Protein AF-L1JPT5-F1 (afdb_monomer_lite)

Structure (mmCIF, N/CA/C/O backbone):
data_AF-L1JPT5-F1
#
_entry.id   AF-L1JPT5-F1
#
loop_
_atom_site.group_PDB
_atom_site.id
_atom_site.type_symbol
_atom_site.label_atom_id
_atom_site.label_alt_id
_atom_site.label_comp_id
_atom_site.label_asym_id
_atom_site.label_entity_id
_atom_site.label_seq_id
_atom_site.pdbx_PDB_ins_code
_atom_site.Cartn_x
_atom_site.Cartn_y
_atom_site.Cartn_z
_atom_site.occupancy
_atom_site.B_iso_or_equiv
_atom_site.auth_seq_id
_atom_site.auth_comp_id
_atom_site.auth_asym_id
_atom_site.auth_atom_id
_atom_site.pdbx_PDB_model_num
ATOM 1 N N . PHE A 1 1 ? -9.120 -15.623 -12.202 1.00 84.12 1 PHE A N 1
ATOM 2 C CA . PHE A 1 1 ? -7.970 -15.396 -13.089 1.00 84.12 1 PHE A CA 1
ATOM 3 C C . PHE A 1 1 ? -7.513 -13.956 -12.970 1.00 84.12 1 PHE A C 1
ATOM 5 O O . PHE A 1 1 ? -8.346 -13.088 -12.717 1.00 84.12 1 PHE A O 1
ATOM 12 N N . LEU A 1 2 ? -6.211 -13.731 -13.097 1.00 90.50 2 LEU A N 1
ATOM 13 C CA . LEU A 1 2 ? -5.608 -12.438 -13.406 1.00 90.50 2 LEU A CA 1
ATOM 14 C C . LEU A 1 2 ? -5.087 -12.513 -14.839 1.00 90.50 2 LEU A C 1
ATOM 16 O O . LEU A 1 2 ? -4.657 -13.581 -15.264 1.00 90.50 2 LEU A O 1
ATOM 20 N N . PHE A 1 3 ? -5.146 -11.408 -15.568 1.00 93.31 3 PHE A N 1
ATOM 21 C CA . PHE A 1 3 ? -4.657 -11.330 -16.939 1.00 93.31 3 PHE A CA 1
ATOM 22 C C . PHE A 1 3 ? -3.597 -10.248 -16.989 1.00 93.31 3 PHE A C 1
ATOM 24 O O . PHE A 1 3 ? -3.838 -9.138 -16.510 1.00 93.31 3 PHE A O 1
ATOM 31 N N . CYS A 1 4 ? -2.420 -10.581 -17.510 1.00 94.81 4 CYS A N 1
ATOM 32 C CA . CYS A 1 4 ? -1.374 -9.591 -17.675 1.00 94.81 4 CYS A CA 1
ATOM 33 C C . CYS A 1 4 ? -1.782 -8.616 -18.777 1.00 94.81 4 CYS A C 1
ATOM 35 O O . CYS A 1 4 ? -2.072 -9.030 -19.897 1.00 94.81 4 CYS A O 1
ATOM 37 N N . ARG A 1 5 ? -1.764 -7.318 -18.468 1.00 95.25 5 ARG A N 1
ATOM 38 C CA . ARG A 1 5 ? -2.098 -6.267 -19.433 1.00 95.25 5 ARG A CA 1
ATOM 39 C C . ARG A 1 5 ? -1.191 -6.273 -20.669 1.00 95.25 5 ARG A C 1
ATOM 41 O O . ARG A 1 5 ? -1.660 -5.904 -21.740 1.00 95.25 5 ARG A O 1
ATOM 48 N N . ASP A 1 6 ? 0.071 -6.669 -20.507 1.00 95.56 6 ASP A N 1
ATOM 49 C CA . ASP A 1 6 ? 1.084 -6.495 -21.552 1.00 95.56 6 ASP A CA 1
ATOM 50 C C . ASP A 1 6 ? 1.274 -7.756 -22.414 1.00 95.56 6 ASP A C 1
ATOM 52 O O . ASP A 1 6 ? 1.147 -7.669 -23.631 1.00 95.56 6 ASP A O 1
ATOM 56 N N . CYS A 1 7 ? 1.505 -8.940 -21.824 1.00 96.50 7 CYS A N 1
ATOM 57 C CA . CYS A 1 7 ? 1.618 -10.189 -22.596 1.00 96.50 7 CYS A CA 1
ATOM 58 C C . CYS A 1 7 ? 0.286 -10.915 -22.864 1.00 96.50 7 CYS A C 1
ATOM 60 O O . CYS A 1 7 ? 0.240 -11.800 -23.710 1.00 96.50 7 CYS A O 1
ATOM 62 N N . GLY A 1 8 ? -0.796 -10.577 -22.154 1.00 94.38 8 GLY A N 1
ATOM 63 C CA . GLY A 1 8 ? -2.097 -11.245 -22.295 1.00 94.38 8 GLY A CA 1
ATOM 64 C C . GLY A 1 8 ? -2.226 -12.593 -21.572 1.00 94.38 8 GLY A C 1
ATOM 65 O O . GLY A 1 8 ? -3.327 -13.144 -21.523 1.00 94.38 8 GLY A O 1
ATOM 66 N N . ASP A 1 9 ? -1.153 -13.106 -20.963 1.00 94.75 9 ASP A N 1
ATOM 67 C CA . ASP A 1 9 ? -1.186 -14.387 -20.255 1.00 94.75 9 ASP A CA 1
ATOM 68 C C . ASP A 1 9 ? -2.146 -14.374 -19.062 1.00 94.75 9 ASP A C 1
ATOM 70 O O . ASP A 1 9 ? -2.329 -13.367 -18.364 1.00 94.75 9 ASP A O 1
ATOM 74 N N . SER A 1 10 ? -2.732 -15.541 -18.801 1.00 93.25 10 SER A N 1
ATOM 75 C CA . SER A 1 10 ? -3.681 -15.751 -17.715 1.00 93.25 10 SER A CA 1
ATOM 76 C C . SER A 1 10 ? -3.050 -16.495 -16.544 1.00 93.25 10 SER A C 1
ATOM 78 O O . SER A 1 10 ? -2.392 -17.518 -16.719 1.00 93.25 10 SER A O 1
ATOM 80 N N . PHE A 1 11 ? -3.334 -16.029 -15.334 1.00 90.81 11 PHE A N 1
ATOM 81 C CA . PHE A 1 11 ? -2.794 -16.574 -14.099 1.00 90.81 11 PHE A CA 1
ATOM 82 C C . PHE A 1 11 ? -3.939 -16.989 -13.176 1.00 90.81 11 PHE A C 1
ATOM 84 O O . PHE A 1 11 ? -4.833 -16.200 -12.831 1.00 90.81 11 PHE A O 1
ATOM 91 N N . HIS A 1 12 ? -3.923 -18.246 -12.736 1.00 87.88 12 HIS A N 1
ATOM 92 C CA . HIS A 1 12 ? -4.750 -18.663 -11.612 1.00 87.88 12 HIS A CA 1
ATOM 93 C C . HIS A 1 12 ? -4.220 -17.994 -10.349 1.00 87.88 12 HIS A C 1
ATOM 95 O O . HIS A 1 12 ? -3.091 -18.247 -9.940 1.00 87.88 12 HIS A O 1
ATOM 101 N N . LYS A 1 13 ? -5.062 -17.195 -9.689 1.00 75.94 13 LYS A N 1
ATOM 102 C CA . LYS A 1 13 ? -4.707 -16.525 -8.433 1.00 75.94 13 LYS A CA 1
ATOM 103 C C . LYS A 1 13 ? -4.096 -17.499 -7.413 1.00 75.94 13 LYS A C 1
ATOM 105 O O . LYS A 1 13 ? -3.085 -17.186 -6.806 1.00 75.94 13 LYS A O 1
ATOM 110 N N . TYR A 1 14 ? -4.689 -18.686 -7.275 1.00 77.81 14 TYR A N 1
ATOM 111 C CA . TYR A 1 14 ? -4.278 -19.688 -6.290 1.00 77.81 14 TYR A CA 1
ATOM 112 C C . TYR A 1 14 ? -2.975 -20.426 -6.625 1.00 77.81 14 TYR A C 1
ATOM 114 O O . TYR A 1 14 ? -2.332 -20.929 -5.714 1.00 77.81 14 TYR A O 1
ATOM 122 N N . CYS A 1 15 ? -2.589 -20.499 -7.902 1.00 81.38 15 CYS A N 1
ATOM 123 C CA . CYS A 1 15 ? -1.342 -21.152 -8.319 1.00 81.38 15 CYS A CA 1
ATOM 124 C C . CYS A 1 15 ? -0.169 -20.170 -8.381 1.00 81.38 15 CYS A C 1
ATOM 126 O O . CYS A 1 15 ? 0.977 -20.591 -8.309 1.00 81.38 15 CYS A O 1
ATOM 128 N N . PHE A 1 16 ? -0.467 -18.883 -8.570 1.00 79.50 16 PHE A N 1
ATOM 129 C CA . PHE A 1 16 ? 0.531 -17.847 -8.780 1.00 79.50 16 PHE A CA 1
ATOM 130 C C . PHE A 1 16 ? 0.995 -17.226 -7.457 1.00 79.50 16 PHE A C 1
ATOM 132 O O . PHE A 1 16 ? 2.170 -17.314 -7.128 1.00 79.50 16 PHE A O 1
ATOM 139 N N . ASP A 1 17 ? 0.074 -16.652 -6.679 1.00 77.94 17 ASP A N 1
ATOM 140 C CA . ASP A 1 17 ? 0.381 -16.121 -5.352 1.00 77.94 17 ASP A CA 1
ATOM 141 C C . ASP A 1 17 ? -0.910 -15.955 -4.534 1.00 77.94 17 ASP A C 1
ATOM 143 O O . ASP A 1 17 ? -1.793 -15.144 -4.842 1.00 77.94 17 ASP A O 1
ATOM 147 N N . LEU A 1 18 ? -1.015 -16.739 -3.458 1.00 72.94 18 LEU A N 1
ATOM 148 C CA . LEU A 1 18 ? -2.159 -16.726 -2.544 1.00 72.94 18 LEU A CA 1
ATOM 149 C C . LEU A 1 18 ? -2.268 -15.4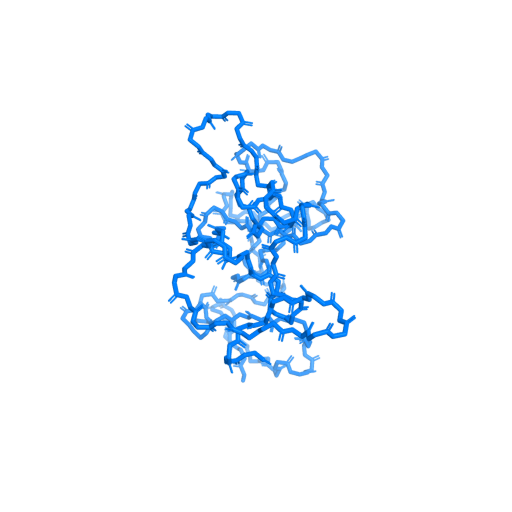21 -1.746 1.00 72.94 18 LEU A C 1
ATOM 151 O O . LEU A 1 18 ? -3.356 -15.077 -1.272 1.00 72.94 18 LEU A O 1
ATOM 155 N N . THR A 1 19 ? -1.164 -14.692 -1.600 1.00 78.75 19 THR A N 1
ATOM 156 C CA . THR A 1 19 ? -1.086 -13.449 -0.833 1.00 78.75 19 THR A CA 1
ATOM 157 C C . THR A 1 19 ? -1.552 -12.236 -1.634 1.00 78.75 19 THR A C 1
ATOM 159 O O . THR A 1 19 ? -1.977 -11.247 -1.032 1.00 78.75 19 THR A O 1
ATOM 162 N N . LEU A 1 20 ? -1.605 -12.328 -2.972 1.00 80.56 20 LEU A N 1
ATOM 163 C CA . LEU A 1 20 ? -2.051 -11.226 -3.823 1.00 80.56 20 LEU A CA 1
ATOM 164 C C . LEU A 1 20 ? -3.518 -10.868 -3.573 1.00 80.56 20 LEU A C 1
ATOM 166 O O . LEU A 1 20 ? -4.462 -11.603 -3.892 1.00 80.56 20 LEU A O 1
ATOM 170 N N . LYS A 1 21 ? -3.740 -9.666 -3.043 1.00 82.31 21 LYS A N 1
ATOM 171 C CA . LYS A 1 21 ? -5.070 -9.117 -2.747 1.00 82.31 21 LYS A CA 1
ATOM 172 C C . LYS A 1 21 ? -5.373 -7.899 -3.612 1.00 82.31 21 LYS A C 1
ATOM 174 O O . LYS A 1 21 ? -5.763 -6.858 -3.104 1.00 82.31 21 LYS A O 1
ATOM 179 N N . ILE A 1 22 ? -5.255 -8.063 -4.929 1.00 86.81 22 ILE A N 1
ATOM 180 C CA . ILE A 1 22 ? -5.553 -6.993 -5.887 1.00 86.81 22 ILE A CA 1
ATOM 181 C C . ILE A 1 22 ? -7.078 -6.767 -5.971 1.00 86.81 22 ILE A C 1
ATOM 183 O O . ILE A 1 22 ? -7.814 -7.695 -6.367 1.00 86.81 22 ILE A O 1
ATOM 187 N N . PRO A 1 23 ? -7.571 -5.560 -5.624 1.00 88.75 23 PRO A N 1
ATOM 188 C CA . PRO A 1 23 ? -8.978 -5.202 -5.739 1.00 88.75 23 PRO A CA 1
ATOM 189 C C . PRO A 1 23 ? -9.479 -5.325 -7.185 1.00 88.75 23 PRO A C 1
ATOM 191 O O . PRO A 1 23 ? -8.702 -5.065 -8.110 1.00 88.75 23 PRO A O 1
ATOM 194 N N . PRO A 1 24 ? -10.745 -5.727 -7.417 1.00 89.81 24 PRO A N 1
ATOM 195 C CA . PRO A 1 24 ? -11.307 -5.903 -8.760 1.00 89.81 24 PRO A CA 1
ATOM 196 C C . PRO A 1 24 ? -11.032 -4.734 -9.713 1.00 89.81 24 PRO A C 1
ATOM 198 O O . PRO A 1 24 ? -10.630 -4.954 -10.852 1.00 89.81 24 PRO A O 1
ATOM 201 N N . GLU A 1 25 ? -11.150 -3.504 -9.221 1.00 90.75 25 GLU A N 1
ATOM 202 C CA . GLU A 1 25 ? -10.953 -2.263 -9.966 1.00 90.75 25 GLU A CA 1
ATOM 203 C C . GLU A 1 25 ? -9.508 -2.037 -10.442 1.00 90.75 25 GLU A C 1
ATOM 205 O O . GLU A 1 25 ? -9.278 -1.256 -11.363 1.00 90.75 25 GLU A O 1
ATOM 210 N N . LYS A 1 26 ? -8.525 -2.739 -9.862 1.00 90.62 26 LYS A N 1
ATOM 211 C CA . LYS A 1 26 ? -7.105 -2.635 -10.243 1.00 90.62 26 LYS A CA 1
ATOM 212 C C . LYS A 1 26 ? -6.621 -3.803 -11.104 1.00 90.62 26 LYS A C 1
ATOM 214 O O . LYS A 1 26 ? -5.549 -3.702 -11.695 1.00 90.62 26 LYS A O 1
ATOM 219 N N . ARG A 1 27 ? -7.407 -4.880 -11.237 1.00 90.69 27 ARG A N 1
ATOM 220 C CA . ARG A 1 27 ? -6.996 -6.108 -11.951 1.00 90.69 27 ARG A CA 1
ATOM 221 C C . ARG A 1 27 ? -6.709 -5.889 -13.433 1.00 90.69 27 ARG A C 1
ATOM 223 O O . ARG A 1 27 ? -5.795 -6.509 -13.953 1.00 90.69 27 ARG A O 1
ATOM 230 N N . ASN A 1 28 ? -7.425 -4.977 -14.089 1.00 89.94 28 ASN A N 1
ATOM 231 C CA . ASN A 1 28 ? -7.229 -4.687 -15.518 1.00 89.94 28 ASN A CA 1
ATOM 232 C C . ASN A 1 28 ? -5.887 -3.999 -15.822 1.00 89.94 28 ASN A C 1
ATOM 234 O O . ASN A 1 28 ? -5.484 -3.910 -16.977 1.00 89.94 28 ASN A O 1
ATOM 238 N N . MET A 1 29 ? -5.216 -3.469 -14.798 1.00 91.44 29 MET A N 1
ATOM 239 C CA . MET A 1 29 ? -3.926 -2.784 -14.921 1.00 91.44 29 MET A CA 1
ATOM 240 C C . MET A 1 29 ? -2.774 -3.627 -14.371 1.00 91.44 29 MET A C 1
ATOM 242 O O . MET A 1 29 ? -1.661 -3.123 -14.237 1.00 91.44 29 MET A O 1
ATOM 246 N N . TRP A 1 30 ? -3.049 -4.877 -14.003 1.00 93.56 30 TRP A N 1
ATOM 247 C CA . TRP A 1 30 ? -2.060 -5.772 -13.433 1.00 93.56 30 TRP A CA 1
ATOM 248 C C . TRP A 1 30 ? -1.086 -6.281 -14.503 1.00 93.56 30 TRP A C 1
ATOM 250 O O . TRP A 1 30 ? -1.473 -6.549 -15.643 1.00 93.56 30 TRP A O 1
ATOM 260 N N . ARG A 1 31 ? 0.184 -6.430 -14.119 1.00 94.31 31 ARG A N 1
ATOM 261 C CA . ARG A 1 31 ? 1.242 -7.022 -14.942 1.00 94.31 31 ARG A CA 1
ATOM 262 C C . ARG A 1 31 ? 1.799 -8.243 -14.231 1.00 94.31 31 ARG A C 1
ATOM 264 O O . ARG A 1 31 ? 1.996 -8.200 -13.018 1.00 94.31 31 ARG A O 1
ATOM 271 N N . CYS A 1 32 ? 2.073 -9.303 -14.984 1.00 93.31 32 CYS A N 1
ATOM 272 C CA . CYS A 1 32 ? 2.791 -10.453 -14.448 1.00 93.31 32 CYS A CA 1
ATOM 273 C C . CYS A 1 32 ? 4.237 -10.064 -14.084 1.00 93.31 32 CYS A C 1
ATOM 275 O O . CYS A 1 32 ? 4.726 -9.035 -14.558 1.00 93.31 32 CYS A O 1
ATOM 277 N N . PRO A 1 33 ? 4.952 -10.875 -13.283 1.00 90.62 33 PRO A N 1
ATOM 278 C CA . PRO A 1 33 ? 6.327 -10.576 -12.891 1.00 90.62 33 PRO A CA 1
ATOM 279 C C . PRO A 1 33 ? 7.260 -10.363 -14.076 1.00 90.62 33 PRO A C 1
ATOM 281 O O . PRO A 1 33 ? 8.096 -9.481 -14.007 1.00 90.62 33 PRO A O 1
ATOM 284 N N . ALA A 1 34 ? 7.083 -11.110 -15.168 1.00 92.50 34 ALA A N 1
ATOM 285 C CA . ALA A 1 34 ? 7.930 -10.989 -16.353 1.00 92.50 34 ALA A CA 1
ATOM 286 C C . ALA A 1 34 ? 7.709 -9.684 -17.138 1.00 92.50 34 ALA A C 1
ATOM 288 O O . ALA A 1 34 ? 8.605 -9.251 -17.847 1.00 92.50 34 ALA A O 1
ATOM 289 N N . CYS A 1 35 ? 6.534 -9.058 -17.023 1.00 95.44 35 CYS A N 1
ATOM 290 C CA . CYS A 1 35 ? 6.226 -7.785 -17.684 1.00 95.44 35 CYS A CA 1
ATOM 291 C C . CYS A 1 35 ? 6.258 -6.598 -16.716 1.00 95.44 35 CYS A C 1
ATOM 293 O O . CYS A 1 35 ? 5.887 -5.485 -17.088 1.00 95.44 35 CYS A O 1
ATOM 295 N N . ARG A 1 36 ? 6.584 -6.816 -15.439 1.00 94.50 36 ARG A N 1
ATOM 296 C CA . ARG A 1 36 ? 6.514 -5.750 -14.443 1.00 94.50 36 ARG A CA 1
ATOM 297 C C . ARG A 1 36 ? 7.623 -4.726 -14.711 1.00 94.50 36 ARG A C 1
ATOM 299 O O . ARG A 1 36 ? 8.750 -5.058 -15.029 1.00 94.50 36 ARG A O 1
ATOM 306 N N . ILE A 1 37 ? 7.271 -3.458 -14.566 1.00 97.06 37 ILE A N 1
ATOM 307 C CA . ILE A 1 37 ? 8.184 -2.331 -14.743 1.00 97.06 37 ILE A CA 1
ATOM 308 C C . ILE A 1 37 ? 8.018 -1.372 -13.574 1.00 97.06 37 ILE A C 1
ATOM 310 O O . ILE A 1 37 ? 6.978 -1.364 -12.901 1.00 97.06 37 ILE A O 1
ATOM 314 N N . CYS A 1 38 ? 9.008 -0.513 -13.373 1.00 97.69 38 CYS A N 1
ATOM 315 C CA . CYS A 1 38 ? 8.887 0.604 -12.458 1.00 97.69 38 CYS A CA 1
ATOM 316 C C . CYS A 1 38 ? 7.905 1.642 -13.012 1.00 97.69 38 CYS A C 1
ATOM 318 O O . CYS A 1 38 ? 8.074 2.177 -14.106 1.00 97.69 38 CYS A O 1
ATOM 320 N N . GLU A 1 39 ? 6.887 2.005 -12.235 1.00 96.75 39 GLU A N 1
ATOM 321 C CA . GLU A 1 39 ? 5.888 2.982 -12.673 1.00 96.75 39 GLU A CA 1
ATOM 322 C C . GLU A 1 39 ? 6.426 4.409 -12.828 1.00 96.75 39 GLU A C 1
ATOM 324 O O . GLU A 1 39 ? 5.736 5.252 -13.404 1.00 96.75 39 GLU A O 1
ATOM 329 N N . VAL A 1 40 ? 7.642 4.687 -12.354 1.00 97.06 40 VAL A N 1
ATOM 330 C CA . VAL A 1 40 ? 8.266 6.013 -12.433 1.00 97.06 40 VAL A CA 1
ATOM 331 C C . VAL A 1 40 ? 9.195 6.120 -13.640 1.00 97.06 40 VAL A C 1
ATOM 333 O O . VAL A 1 40 ? 8.947 6.952 -14.506 1.00 97.06 40 VAL A O 1
ATOM 336 N N . CYS A 1 41 ? 10.242 5.290 -13.722 1.00 97.44 41 CYS A N 1
ATOM 337 C CA . CYS A 1 41 ? 11.217 5.349 -14.820 1.00 97.44 41 CYS A CA 1
ATOM 338 C C . CYS A 1 41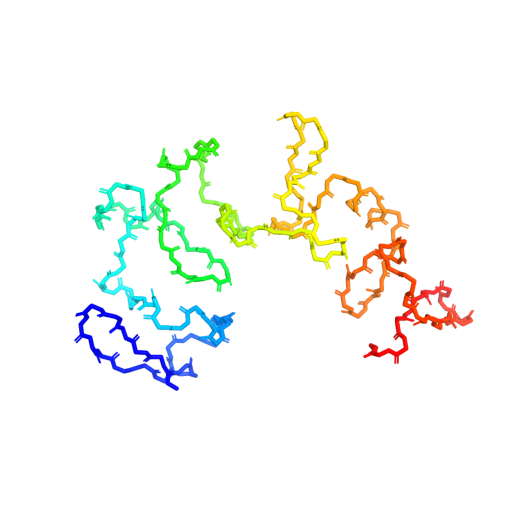 ? 10.832 4.500 -16.037 1.00 97.44 41 CYS A C 1
ATOM 340 O O . CYS A 1 41 ? 11.435 4.665 -17.091 1.00 97.44 41 CYS A O 1
ATOM 342 N N . LYS A 1 42 ? 9.837 3.611 -15.901 1.00 96.44 42 LYS A N 1
ATOM 343 C CA . LYS A 1 42 ? 9.426 2.622 -16.913 1.00 96.44 42 LYS A CA 1
ATOM 344 C C . LYS A 1 42 ? 10.490 1.568 -17.259 1.00 96.44 42 LYS A C 1
ATOM 346 O O . LYS A 1 42 ? 10.274 0.808 -18.194 1.00 96.44 42 LYS A O 1
ATOM 351 N N . GLY A 1 43 ? 11.577 1.499 -16.490 1.00 96.00 43 GLY A N 1
ATOM 352 C CA . GLY A 1 43 ? 12.604 0.463 -16.585 1.00 96.00 43 GLY A CA 1
ATOM 353 C C . GLY A 1 43 ? 12.199 -0.848 -15.907 1.00 96.00 43 GLY A C 1
ATOM 354 O O . GLY A 1 43 ? 11.325 -0.866 -15.032 1.00 96.00 43 GLY A O 1
ATOM 355 N N . GLU A 1 44 ? 12.849 -1.929 -16.325 1.00 94.56 44 GLU A N 1
ATOM 356 C CA . GLU A 1 44 ? 12.687 -3.299 -15.812 1.00 94.56 44 GLU A CA 1
ATOM 357 C C . GLU A 1 44 ? 13.954 -3.813 -15.111 1.00 94.56 44 GLU A C 1
ATOM 359 O O . GLU A 1 44 ? 13.953 -4.887 -14.535 1.00 94.56 44 GLU A O 1
ATOM 364 N N . GLU A 1 45 ? 15.052 -3.066 -15.141 1.00 93.88 45 GLU A N 1
ATOM 365 C CA . GLU A 1 45 ? 16.307 -3.397 -14.470 1.00 93.88 45 GLU A CA 1
ATOM 366 C C . GLU A 1 45 ? 16.195 -3.368 -12.930 1.00 93.88 45 GLU A C 1
ATOM 368 O O . GLU A 1 45 ? 15.202 -2.895 -12.384 1.00 93.88 45 GLU A O 1
ATOM 373 N N . ASN A 1 46 ? 17.224 -3.838 -12.211 1.00 93.69 46 ASN A N 1
ATOM 374 C CA . ASN A 1 46 ? 17.338 -3.745 -10.740 1.00 93.69 46 ASN A CA 1
ATOM 375 C C . ASN A 1 46 ? 16.107 -4.284 -9.980 1.00 93.69 46 ASN A C 1
ATOM 377 O O . ASN A 1 46 ? 15.537 -3.624 -9.105 1.00 93.69 46 ASN A O 1
ATOM 381 N N . TRP A 1 47 ? 15.664 -5.488 -10.347 1.00 91.69 47 TRP A N 1
ATOM 382 C CA . TRP A 1 47 ? 14.504 -6.166 -9.756 1.00 91.69 47 TRP A CA 1
ATOM 383 C C . TRP A 1 47 ? 14.589 -6.335 -8.236 1.00 91.69 47 TRP A C 1
ATOM 385 O O . TRP A 1 47 ? 13.575 -6.266 -7.548 1.00 91.69 47 TRP A O 1
ATOM 395 N N . ASP A 1 48 ? 15.794 -6.544 -7.722 1.00 93.44 48 ASP A N 1
ATOM 396 C CA . ASP A 1 48 ? 16.139 -6.684 -6.309 1.00 93.44 48 ASP A CA 1
ATOM 397 C C . ASP A 1 48 ? 15.973 -5.386 -5.505 1.00 93.44 48 ASP A C 1
ATOM 399 O O . ASP A 1 48 ? 15.833 -5.431 -4.285 1.00 93.44 48 ASP A O 1
ATOM 403 N N . GLU A 1 49 ? 15.905 -4.241 -6.184 1.00 95.62 49 GLU A N 1
ATOM 404 C CA . GLU A 1 49 ? 15.610 -2.929 -5.603 1.00 95.62 49 GLU A CA 1
ATOM 405 C C . GLU A 1 49 ? 14.195 -2.429 -5.956 1.00 95.62 49 GLU A C 1
ATOM 407 O O . GLU A 1 49 ? 13.820 -1.291 -5.639 1.00 95.62 49 GLU A O 1
ATOM 412 N N . MET A 1 50 ? 13.381 -3.267 -6.609 1.00 95.94 50 MET A N 1
ATOM 413 C CA . MET A 1 50 ? 11.998 -2.960 -6.960 1.00 95.94 50 MET A CA 1
ATOM 414 C C . MET A 1 50 ? 11.016 -3.586 -5.969 1.00 95.94 50 MET A C 1
ATOM 416 O O . MET A 1 50 ? 10.953 -4.799 -5.792 1.00 95.94 50 MET A O 1
ATOM 420 N N . LEU A 1 51 ? 10.171 -2.748 -5.370 1.00 94.56 51 LEU A N 1
ATOM 421 C CA . LEU A 1 51 ? 9.085 -3.182 -4.499 1.00 94.56 51 LEU A CA 1
ATOM 422 C C . LEU A 1 51 ? 7.739 -3.141 -5.225 1.00 94.56 51 LEU A C 1
ATOM 424 O O . LEU A 1 51 ? 7.517 -2.330 -6.127 1.00 94.56 51 LEU A O 1
ATOM 428 N N . CYS A 1 52 ? 6.823 -4.003 -4.795 1.00 94.25 52 CYS A N 1
ATOM 429 C CA . CYS A 1 52 ? 5.452 -4.042 -5.292 1.00 94.25 52 CYS A CA 1
ATOM 430 C C . CYS A 1 52 ? 4.510 -3.444 -4.249 1.00 94.25 52 CYS A C 1
ATOM 432 O O . CYS A 1 52 ? 4.677 -3.649 -3.051 1.00 94.25 52 CYS A O 1
ATOM 434 N N . CYS A 1 53 ? 3.519 -2.675 -4.692 1.00 94.69 53 CYS A N 1
ATOM 435 C CA . CYS A 1 53 ? 2.487 -2.183 -3.787 1.00 94.69 53 CYS A CA 1
ATOM 436 C C . CYS A 1 53 ? 1.556 -3.321 -3.353 1.00 94.69 53 CYS A C 1
ATOM 438 O O . CYS A 1 53 ? 0.918 -3.930 -4.206 1.00 94.69 53 CYS A O 1
ATOM 440 N N . ASP A 1 54 ? 1.333 -3.482 -2.048 1.00 92.25 54 ASP A N 1
ATOM 441 C CA . ASP A 1 54 ? 0.480 -4.545 -1.485 1.00 92.25 54 ASP A CA 1
ATOM 442 C C . ASP A 1 54 ? -0.989 -4.512 -1.946 1.00 92.25 54 ASP A C 1
ATOM 444 O O . ASP A 1 54 ? -1.751 -5.450 -1.715 1.00 92.25 54 ASP A O 1
ATOM 448 N N . GLU A 1 55 ? -1.427 -3.407 -2.553 1.00 91.38 55 GLU A N 1
ATOM 449 C CA . GLU A 1 55 ? -2.810 -3.221 -2.989 1.00 91.38 55 GLU A CA 1
ATOM 450 C C . GLU A 1 55 ? -2.975 -3.274 -4.511 1.00 91.38 55 GLU A C 1
ATOM 452 O O . GLU A 1 55 ? -3.943 -3.843 -5.004 1.00 91.38 55 GLU A O 1
ATOM 457 N N . CYS A 1 56 ? -2.068 -2.673 -5.285 1.00 93.69 56 CYS A N 1
ATOM 458 C CA . CYS A 1 56 ? -2.188 -2.641 -6.748 1.00 93.69 56 CYS A CA 1
ATOM 459 C C . CYS A 1 56 ? -1.171 -3.511 -7.485 1.00 93.69 56 CYS A C 1
ATOM 461 O O . CYS A 1 56 ? -1.289 -3.644 -8.700 1.00 93.69 56 CYS A O 1
ATOM 463 N N . ASP A 1 57 ? -0.191 -4.062 -6.768 1.00 94.06 57 ASP A N 1
ATOM 464 C CA . ASP A 1 57 ? 0.894 -4.911 -7.269 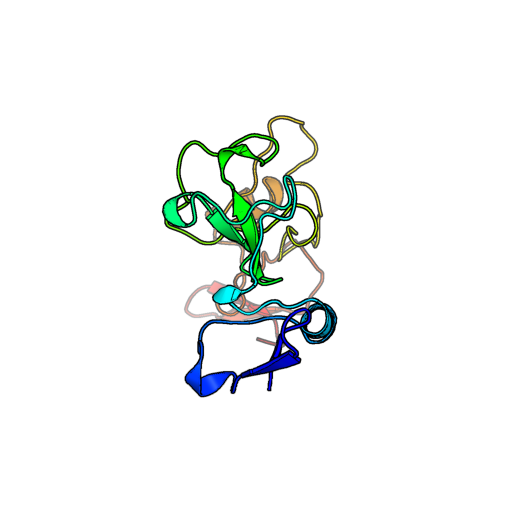1.00 94.06 57 ASP A CA 1
ATOM 465 C C . ASP A 1 57 ? 1.759 -4.278 -8.382 1.00 94.06 57 ASP A C 1
ATOM 467 O O . ASP A 1 57 ? 2.503 -4.947 -9.100 1.00 94.06 57 ASP A O 1
ATOM 471 N N . ARG A 1 58 ? 1.683 -2.949 -8.535 1.00 95.12 58 ARG A N 1
ATOM 472 C CA . ARG A 1 58 ? 2.569 -2.200 -9.435 1.00 95.12 58 ARG A CA 1
ATOM 473 C C . ARG A 1 58 ? 3.965 -2.081 -8.827 1.00 95.12 58 ARG A C 1
ATOM 475 O O . ARG A 1 58 ? 4.084 -1.890 -7.614 1.00 95.12 58 ARG A O 1
ATOM 482 N N . GLY A 1 59 ? 4.980 -2.157 -9.687 1.00 96.19 59 GLY A N 1
ATOM 483 C CA . GLY A 1 59 ? 6.393 -2.086 -9.324 1.00 96.19 59 GLY A CA 1
ATOM 484 C C . GLY A 1 59 ? 6.913 -0.653 -9.220 1.00 96.19 59 GLY A C 1
ATOM 485 O O . GLY A 1 59 ? 6.540 0.222 -10.004 1.00 96.19 59 GLY A O 1
ATOM 486 N N . PHE A 1 60 ? 7.782 -0.407 -8.245 1.00 97.75 60 PHE A N 1
ATOM 487 C CA . PHE A 1 60 ? 8.472 0.864 -8.046 1.00 97.75 60 PHE A CA 1
ATOM 488 C C . PHE A 1 60 ? 9.886 0.591 -7.541 1.00 97.75 60 PHE A C 1
ATOM 490 O O . PHE A 1 60 ? 10.043 -0.111 -6.547 1.00 97.75 60 PHE A O 1
ATOM 497 N N . HIS A 1 61 ? 10.915 1.164 -8.162 1.00 98.00 61 HIS A N 1
ATOM 498 C CA . HIS A 1 61 ? 12.255 1.141 -7.565 1.00 98.00 61 HIS A CA 1
ATOM 499 C C . HIS A 1 61 ? 12.298 1.993 -6.301 1.00 98.00 61 HIS A C 1
ATOM 501 O O . HIS A 1 61 ? 11.771 3.111 -6.296 1.00 98.00 61 HIS A O 1
ATOM 507 N N . ILE A 1 62 ? 12.989 1.519 -5.260 1.00 97.06 62 ILE A N 1
ATOM 508 C CA . ILE A 1 62 ? 13.163 2.252 -3.993 1.00 97.06 62 ILE A CA 1
ATOM 509 C C . ILE A 1 62 ? 13.727 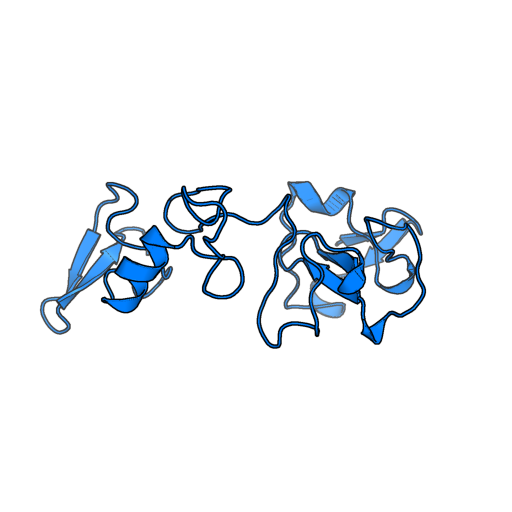3.667 -4.205 1.00 97.06 62 ILE A C 1
ATOM 511 O O . ILE A 1 62 ? 13.300 4.608 -3.532 1.00 97.06 62 ILE A O 1
ATOM 515 N N . TYR A 1 63 ? 14.620 3.848 -5.184 1.00 97.25 63 TYR A N 1
ATOM 516 C CA . TYR A 1 63 ? 15.254 5.131 -5.503 1.00 97.25 63 TYR A CA 1
ATOM 517 C C . TYR A 1 63 ? 14.390 6.057 -6.378 1.00 97.25 63 TYR A C 1
ATOM 519 O O . TYR A 1 63 ? 14.576 7.278 -6.378 1.00 97.25 63 TYR A O 1
ATOM 527 N N . CYS A 1 64 ? 13.412 5.505 -7.099 1.00 97.38 64 CYS A N 1
ATOM 528 C CA . CYS A 1 64 ? 12.473 6.283 -7.906 1.00 97.38 64 CYS A CA 1
ATOM 529 C C . CYS A 1 64 ? 11.363 6.937 -7.071 1.00 97.38 64 CYS A C 1
ATOM 531 O O . CYS A 1 64 ? 10.691 7.855 -7.546 1.00 97.38 64 CYS A O 1
ATOM 533 N N . LEU A 1 65 ? 11.166 6.486 -5.830 1.00 95.50 65 LEU A N 1
ATOM 534 C CA . LEU A 1 65 ? 10.154 7.023 -4.928 1.00 95.50 65 LEU A CA 1
ATOM 535 C C . LEU A 1 65 ? 10.464 8.462 -4.480 1.00 95.50 65 LEU A C 1
ATOM 537 O O . LEU A 1 65 ? 11.582 8.983 -4.591 1.00 95.50 65 LEU A O 1
ATOM 541 N N . ARG A 1 66 ? 9.430 9.132 -3.961 1.00 91.69 66 ARG A N 1
ATOM 542 C CA . ARG A 1 66 ? 9.513 10.476 -3.380 1.00 91.69 66 ARG A CA 1
ATOM 543 C C . ARG A 1 66 ? 8.823 10.483 -2.008 1.00 91.69 66 ARG A C 1
ATOM 545 O O . ARG A 1 66 ? 7.595 10.470 -1.964 1.00 91.69 66 ARG A O 1
ATOM 552 N N . PRO A 1 67 ? 9.586 10.512 -0.899 1.00 91.00 67 PRO A N 1
ATOM 553 C CA . PRO A 1 67 ? 11.051 10.424 -0.833 1.00 91.00 67 PRO A CA 1
ATOM 554 C C . PRO A 1 67 ? 11.584 9.035 -1.255 1.00 91.00 67 PRO A C 1
ATOM 556 O O . PRO A 1 67 ? 10.852 8.053 -1.128 1.00 91.00 67 PRO A O 1
ATOM 559 N N . PRO A 1 68 ? 12.844 8.934 -1.723 1.00 94.50 68 PRO A N 1
ATOM 560 C CA . PRO A 1 68 ? 13.499 7.648 -1.959 1.00 94.50 68 PRO A CA 1
ATOM 561 C C . PRO A 1 68 ? 13.595 6.811 -0.679 1.00 94.50 68 PRO A C 1
ATOM 563 O O . PRO A 1 68 ? 13.831 7.351 0.408 1.00 94.50 68 PRO A O 1
ATOM 566 N N . LEU A 1 69 ? 13.455 5.493 -0.805 1.00 93.56 69 LEU A N 1
ATOM 567 C CA . LEU A 1 69 ? 13.717 4.548 0.279 1.00 93.56 69 LEU A CA 1
ATOM 568 C C . LEU A 1 69 ? 15.173 4.079 0.222 1.00 93.56 69 LEU A C 1
ATOM 570 O O . LEU A 1 69 ? 15.738 3.908 -0.852 1.00 93.56 69 LEU A O 1
ATOM 574 N N . LYS A 1 70 ? 15.781 3.873 1.394 1.00 92.56 70 LYS A N 1
ATOM 575 C CA . LYS A 1 70 ? 17.168 3.388 1.506 1.00 92.56 70 LYS A CA 1
ATOM 576 C C . LYS A 1 70 ? 17.298 1.876 1.320 1.00 92.56 70 LYS A C 1
ATOM 578 O O . LYS A 1 70 ? 18.377 1.400 1.011 1.00 92.56 70 LYS A O 1
ATOM 583 N N . GLN A 1 71 ? 16.222 1.147 1.586 1.00 93.31 71 GLN A N 1
ATOM 584 C CA . GLN A 1 71 ? 16.135 -0.304 1.477 1.00 93.31 71 GLN A CA 1
ATOM 585 C C . GLN A 1 71 ? 14.668 -0.694 1.295 1.00 93.31 71 GLN A C 1
ATOM 587 O O . GLN A 1 71 ? 13.773 0.079 1.666 1.00 93.31 71 GLN A O 1
ATOM 592 N N . ILE A 1 72 ? 14.426 -1.895 0.775 1.00 91.94 72 ILE A N 1
ATOM 593 C CA . ILE A 1 72 ? 13.086 -2.480 0.742 1.00 91.94 72 ILE A CA 1
ATOM 594 C C . ILE A 1 72 ? 12.596 -2.660 2.194 1.00 91.94 72 ILE A C 1
ATOM 596 O O . ILE A 1 72 ? 13.331 -3.211 3.022 1.00 91.94 72 ILE A O 1
ATOM 600 N N . PRO A 1 73 ? 11.403 -2.148 2.552 1.00 90.50 73 PRO A N 1
ATOM 601 C CA . PRO A 1 73 ? 10.824 -2.381 3.870 1.00 90.50 73 PRO A CA 1
ATOM 602 C C . PRO A 1 73 ? 10.643 -3.882 4.122 1.00 90.50 73 PRO A C 1
ATOM 604 O O . PRO A 1 73 ? 10.201 -4.604 3.237 1.00 90.50 73 PRO A O 1
ATOM 607 N N . ALA A 1 74 ? 10.976 -4.345 5.329 1.00 87.00 74 ALA A N 1
ATOM 608 C CA . ALA A 1 74 ? 10.737 -5.739 5.717 1.00 87.00 74 ALA A CA 1
ATOM 609 C C . ALA A 1 74 ? 9.236 -6.064 5.816 1.00 87.00 74 ALA A C 1
ATOM 611 O O . ALA A 1 74 ? 8.831 -7.212 5.666 1.00 87.00 74 ALA A O 1
ATOM 612 N N . GLU A 1 75 ? 8.435 -5.034 6.072 1.00 87.25 75 GLU A N 1
ATOM 613 C CA . GLU A 1 75 ? 6.986 -5.105 6.187 1.00 87.25 75 GLU A CA 1
ATOM 614 C C . GLU A 1 75 ? 6.303 -4.548 4.925 1.00 87.25 75 GLU A C 1
ATOM 616 O O . GLU A 1 75 ? 6.956 -4.103 3.980 1.00 87.25 75 GLU A O 1
ATOM 621 N N . GLY A 1 76 ? 4.971 -4.520 4.929 1.00 89.06 76 GLY A N 1
ATOM 622 C CA . GLY A 1 76 ? 4.168 -4.055 3.800 1.00 89.06 76 GLY A CA 1
ATOM 623 C C . GLY A 1 76 ? 4.410 -2.601 3.364 1.00 89.06 76 GLY A C 1
ATOM 624 O O . GLY A 1 76 ? 4.786 -1.712 4.142 1.00 89.06 76 GLY A O 1
ATOM 625 N N . TRP A 1 77 ? 4.134 -2.338 2.087 1.00 93.62 77 TRP A N 1
ATOM 626 C CA . TRP A 1 77 ? 4.237 -1.014 1.484 1.00 93.62 77 TRP A CA 1
ATOM 627 C C . TRP A 1 77 ? 3.092 -0.722 0.516 1.00 93.62 77 TRP A C 1
ATOM 629 O O . TRP A 1 77 ? 2.614 -1.571 -0.240 1.00 93.62 77 TRP A O 1
ATOM 639 N N . ARG A 1 78 ? 2.671 0.547 0.485 1.00 94.50 78 ARG A N 1
ATOM 640 C CA . ARG A 1 78 ? 1.670 1.037 -0.466 1.00 94.50 78 ARG A CA 1
ATOM 641 C C . ARG A 1 78 ? 2.153 2.268 -1.205 1.00 94.50 78 ARG A C 1
ATOM 643 O O . ARG A 1 78 ? 2.685 3.195 -0.599 1.00 94.50 78 ARG A O 1
ATOM 650 N N . CYS A 1 79 ? 1.895 2.300 -2.510 1.00 94.62 79 CYS A N 1
ATOM 651 C CA . CYS A 1 79 ? 2.212 3.456 -3.337 1.00 94.62 79 CYS A CA 1
ATOM 652 C C . CYS A 1 79 ? 1.317 4.657 -3.007 1.00 94.62 79 CYS A C 1
ATOM 654 O O . CYS A 1 79 ? 0.261 4.508 -2.393 1.00 94.62 79 CYS A O 1
ATOM 656 N N . SER A 1 80 ? 1.712 5.849 -3.459 1.00 92.94 80 SER A N 1
ATOM 657 C CA . SER A 1 80 ? 1.000 7.115 -3.214 1.00 92.94 80 SER A CA 1
ATOM 658 C C . SER A 1 80 ? -0.475 7.101 -3.636 1.00 92.94 80 SER A C 1
ATOM 660 O O . SER A 1 80 ? -1.294 7.769 -3.014 1.00 92.94 80 SER A O 1
ATOM 662 N N . GLU A 1 81 ? -0.821 6.324 -4.663 1.00 93.50 81 GLU A N 1
ATOM 663 C CA . GLU A 1 81 ? -2.195 6.165 -5.161 1.00 93.50 81 GLU A CA 1
ATOM 664 C C . GLU A 1 81 ? -3.056 5.258 -4.267 1.00 93.50 81 GLU A C 1
ATOM 666 O O . GLU A 1 81 ? -4.278 5.397 -4.213 1.00 93.50 81 GLU A O 1
ATOM 671 N N . CYS A 1 82 ? -2.431 4.290 -3.591 1.00 93.88 82 CYS A N 1
ATOM 672 C CA . CYS A 1 82 ? -3.130 3.279 -2.793 1.00 93.88 82 CYS A CA 1
ATOM 673 C C . CYS A 1 82 ? -3.098 3.592 -1.300 1.00 93.88 82 CYS A C 1
ATOM 675 O O . CYS A 1 82 ? -3.993 3.193 -0.559 1.00 93.88 82 CYS A O 1
ATOM 677 N N . VAL A 1 83 ? -2.064 4.297 -0.842 1.00 94.31 83 VAL A N 1
ATOM 678 C CA . VAL A 1 83 ? -1.883 4.565 0.574 1.00 94.31 83 VAL A CA 1
ATOM 679 C C . VAL A 1 83 ? -3.065 5.356 1.129 1.00 94.31 83 VAL A C 1
ATOM 681 O O . VAL A 1 83 ? -3.447 6.420 0.638 1.00 94.31 83 VAL A O 1
ATOM 684 N N . ARG A 1 84 ? -3.658 4.805 2.184 1.00 94.75 84 ARG A N 1
ATOM 685 C CA . ARG A 1 84 ? -4.706 5.449 2.961 1.00 94.75 84 ARG A CA 1
ATOM 686 C C . ARG A 1 84 ? -4.734 4.895 4.373 1.00 94.75 84 ARG A C 1
ATOM 688 O O . ARG A 1 84 ? -4.417 3.729 4.604 1.00 94.75 84 ARG A O 1
ATOM 695 N N . CYS A 1 85 ? -5.193 5.711 5.312 1.00 94.25 85 CYS A N 1
ATOM 696 C CA . CYS A 1 85 ? -5.469 5.248 6.658 1.00 94.25 85 CYS A CA 1
ATOM 697 C C . CYS A 1 85 ? -6.669 4.297 6.618 1.00 94.25 85 CYS A C 1
ATOM 699 O O . CYS A 1 85 ? -7.763 4.701 6.225 1.00 94.25 85 CYS A O 1
ATOM 701 N N . LEU A 1 86 ? -6.487 3.050 7.048 1.00 90.75 86 LEU A N 1
ATOM 702 C CA . LEU A 1 86 ? -7.568 2.062 7.095 1.00 90.75 86 LEU A CA 1
ATOM 703 C C . LEU A 1 86 ? -8.637 2.413 8.138 1.00 90.75 86 LEU A C 1
ATOM 705 O O . LEU A 1 86 ? -9.778 1.976 8.010 1.00 90.75 86 LEU A O 1
ATOM 709 N N . SER A 1 87 ? -8.286 3.231 9.135 1.00 90.81 87 SER A N 1
ATOM 710 C CA . SER A 1 87 ? -9.225 3.665 10.171 1.00 90.81 87 SER A CA 1
ATOM 711 C C . SER A 1 87 ? -10.087 4.843 9.703 1.00 90.81 87 SER A C 1
ATOM 713 O O . SER A 1 87 ? -11.283 4.689 9.463 1.00 90.81 87 SER A O 1
ATOM 715 N N . CYS A 1 88 ? 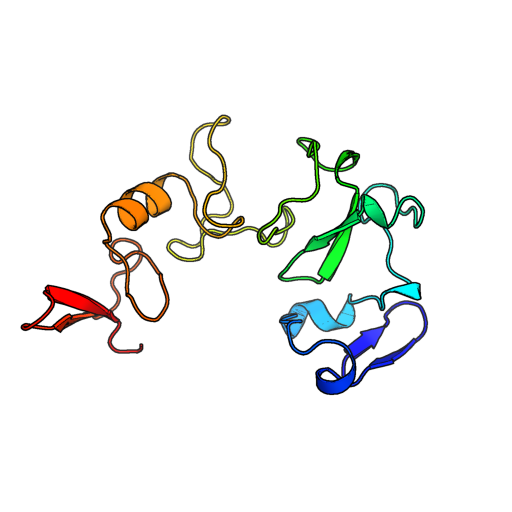-9.480 6.013 9.477 1.00 90.81 88 CYS A N 1
ATOM 716 C CA . CYS A 1 88 ? -10.216 7.237 9.132 1.00 90.81 88 CYS A CA 1
ATOM 717 C C . CYS A 1 88 ? -10.332 7.515 7.625 1.00 90.81 88 CYS A C 1
ATOM 719 O O . CYS A 1 88 ? -11.033 8.433 7.216 1.00 90.81 88 CYS A O 1
ATOM 721 N N . GLY A 1 89 ? -9.635 6.762 6.773 1.00 91.81 89 GLY A N 1
ATOM 722 C CA . GLY A 1 89 ? -9.677 6.954 5.325 1.00 91.81 89 GLY A CA 1
ATOM 723 C C . GLY A 1 89 ? -8.790 8.074 4.775 1.00 91.81 89 GLY A C 1
ATOM 724 O O . GLY A 1 89 ? -8.798 8.238 3.555 1.00 91.81 89 GLY A O 1
ATOM 725 N N . SER A 1 90 ? -8.035 8.797 5.618 1.00 93.56 90 SER A N 1
ATOM 726 C CA . SER A 1 90 ? -7.090 9.846 5.192 1.00 93.56 90 SER A CA 1
ATOM 727 C C . SER A 1 90 ? -6.151 9.348 4.094 1.00 93.56 90 SER A C 1
ATOM 729 O O . SER A 1 90 ? -5.685 8.214 4.170 1.00 93.56 90 SER A O 1
ATOM 731 N N . LYS A 1 91 ? -5.836 10.202 3.115 1.00 94.31 91 LYS A N 1
ATOM 732 C CA . LYS A 1 91 ? -4.817 9.956 2.075 1.00 94.31 91 LYS A CA 1
ATOM 733 C C . LYS A 1 91 ? -3.469 10.617 2.380 1.00 94.31 91 LYS A C 1
ATOM 735 O O . LYS A 1 91 ? -2.544 10.530 1.582 1.00 94.31 91 LYS A O 1
ATOM 740 N N . THR A 1 92 ? -3.345 11.271 3.531 1.00 93.81 92 THR A N 1
ATOM 741 C CA . THR A 1 92 ? -2.086 11.841 4.019 1.00 93.81 92 THR A CA 1
ATOM 742 C C . THR A 1 92 ? -1.726 11.231 5.376 1.00 93.81 92 THR A C 1
ATOM 744 O O . THR A 1 92 ? -2.623 10.854 6.145 1.00 93.81 92 THR A O 1
ATOM 747 N N . PRO A 1 93 ? -0.424 11.123 5.698 1.00 93.94 93 PRO A N 1
ATOM 748 C CA . PRO A 1 93 ? 0.011 10.579 6.978 1.00 93.94 93 PRO A CA 1
ATOM 749 C C . PRO A 1 93 ? -0.336 11.503 8.148 1.00 93.94 93 PRO A C 1
ATOM 751 O O . PRO A 1 93 ? -0.436 11.038 9.273 1.00 93.94 93 PRO A O 1
ATOM 754 N N . GLY A 1 94 ? -0.570 12.788 7.908 1.00 93.06 94 GLY A N 1
ATOM 755 C CA . GLY A 1 94 ? -0.977 13.747 8.923 1.00 93.06 94 GLY A CA 1
ATOM 756 C C . GLY A 1 94 ? -1.008 15.165 8.355 1.00 93.06 94 GLY A C 1
ATOM 757 O O . GLY A 1 94 ? -0.781 15.349 7.155 1.00 93.06 94 GLY A O 1
ATOM 758 N N . PRO A 1 95 ? -1.346 16.162 9.184 1.00 89.19 95 PRO A N 1
ATOM 759 C CA . PRO A 1 95 ? -1.435 17.555 8.758 1.00 89.19 95 PRO A CA 1
ATOM 760 C C . PRO A 1 95 ? -0.065 18.226 8.580 1.00 89.19 95 PRO A C 1
ATOM 762 O O . PRO A 1 95 ? 0.016 19.254 7.913 1.00 89.19 95 PRO A O 1
ATOM 765 N N . LYS A 1 96 ? 1.011 17.690 9.174 1.00 91.06 96 LYS A N 1
ATOM 766 C CA . LYS A 1 96 ? 2.360 18.261 9.074 1.00 91.06 96 LYS A CA 1
ATOM 767 C C . LYS A 1 96 ? 3.143 17.557 7.969 1.00 91.06 96 LYS A C 1
ATOM 769 O O . LYS A 1 96 ? 3.074 16.343 7.823 1.00 91.06 96 LYS A O 1
ATOM 774 N N . GLY A 1 97 ? 3.984 18.297 7.244 1.00 84.69 97 GLY A N 1
ATOM 775 C CA . GLY A 1 97 ? 4.839 17.718 6.194 1.00 84.69 97 GLY A CA 1
ATOM 776 C C . GLY A 1 97 ? 5.873 16.700 6.701 1.00 84.69 97 GLY A C 1
ATOM 777 O O . GLY A 1 97 ? 6.380 15.900 5.922 1.00 84.69 97 GLY A O 1
ATOM 778 N N . SER A 1 98 ? 6.178 16.705 8.002 1.00 88.31 98 SER A N 1
ATOM 779 C CA . SER A 1 98 ? 7.058 15.726 8.649 1.00 88.31 98 SER A CA 1
ATOM 780 C C . SER A 1 98 ? 6.342 14.451 9.105 1.00 88.31 98 SER A C 1
ATOM 782 O O . SER A 1 98 ? 7.014 13.511 9.539 1.00 88.31 98 SER A O 1
ATOM 784 N N . ASP A 1 99 ? 5.007 14.406 9.025 1.00 92.56 99 ASP A N 1
ATOM 785 C CA . ASP A 1 99 ? 4.238 13.223 9.390 1.00 92.56 99 ASP A CA 1
ATOM 786 C C . ASP A 1 99 ? 4.560 12.061 8.454 1.00 92.56 99 ASP A C 1
ATOM 788 O O . ASP A 1 99 ? 4.763 12.215 7.249 1.00 92.56 99 ASP A O 1
ATOM 792 N N . ARG A 1 100 ? 4.602 10.860 9.026 1.00 91.56 100 ARG A N 1
ATOM 793 C CA . ARG A 1 100 ? 4.933 9.638 8.300 1.00 91.56 100 ARG A CA 1
ATOM 794 C C . ARG A 1 100 ? 3.860 8.601 8.535 1.00 91.56 100 ARG A C 1
ATOM 796 O O . ARG A 1 100 ? 3.312 8.499 9.629 1.00 91.56 100 ARG A O 1
ATOM 803 N N . TRP A 1 101 ? 3.607 7.806 7.507 1.00 93.56 101 TRP A N 1
ATOM 804 C CA . TRP A 1 101 ? 2.747 6.646 7.634 1.00 93.56 101 TRP A CA 1
ATOM 805 C C . TRP A 1 101 ? 3.313 5.656 8.656 1.00 93.56 101 TRP A C 1
ATOM 807 O O . TRP A 1 101 ? 4.527 5.560 8.864 1.00 93.56 101 TRP A O 1
ATOM 817 N N . ARG A 1 102 ? 2.410 4.930 9.310 1.00 93.06 102 ARG A N 1
ATOM 818 C CA . ARG A 1 102 ? 2.706 3.934 10.339 1.00 93.06 102 ARG A CA 1
ATOM 819 C C . ARG A 1 102 ? 2.045 2.613 9.985 1.00 93.06 102 ARG A C 1
ATOM 821 O O . ARG A 1 102 ? 1.093 2.596 9.198 1.00 93.06 102 ARG A O 1
ATOM 828 N N . LYS A 1 103 ? 2.548 1.534 10.595 1.00 90.31 103 LYS A N 1
ATOM 829 C CA . LYS A 1 103 ? 2.036 0.171 10.424 1.00 90.31 103 LYS A CA 1
ATOM 830 C C . LYS A 1 103 ? 1.877 -0.161 8.937 1.00 90.31 103 LYS A C 1
ATOM 832 O O . LYS A 1 103 ? 0.758 -0.237 8.443 1.00 90.31 103 LYS A O 1
ATOM 837 N N . ASP A 1 104 ? 2.990 -0.207 8.215 1.00 90.25 104 ASP A N 1
ATOM 838 C CA . ASP A 1 104 ? 3.029 -0.705 6.829 1.00 90.25 104 ASP A CA 1
ATOM 839 C C . ASP A 1 104 ? 2.166 0.117 5.872 1.00 90.25 104 ASP A C 1
ATOM 841 O O . ASP A 1 104 ? 1.410 -0.391 5.047 1.00 90.25 104 ASP A O 1
ATOM 845 N N . TYR A 1 105 ? 2.219 1.442 6.033 1.00 92.69 105 TYR A N 1
ATOM 846 C CA . TYR A 1 105 ? 1.436 2.364 5.214 1.00 92.69 105 TYR A CA 1
ATOM 847 C C . TYR A 1 105 ? -0.086 2.151 5.358 1.00 92.69 105 TYR A C 1
ATOM 849 O O . TYR A 1 105 ? -0.859 2.355 4.417 1.00 92.69 105 TYR A O 1
ATOM 857 N N . THR A 1 106 ? -0.541 1.739 6.552 1.00 92.75 106 THR A N 1
ATOM 858 C CA . THR A 1 106 ? -1.966 1.504 6.852 1.00 92.75 106 THR A CA 1
ATOM 859 C C . THR A 1 106 ? -2.582 2.515 7.815 1.00 92.75 106 THR A C 1
ATOM 861 O O . THR A 1 106 ? -3.809 2.610 7.869 1.00 92.75 106 THR A O 1
ATOM 864 N N . LEU A 1 107 ? -1.783 3.280 8.568 1.00 94.19 107 LEU A N 1
ATOM 865 C CA . LEU A 1 107 ? -2.277 4.239 9.560 1.00 94.19 107 LEU A CA 1
ATOM 866 C C . LEU A 1 107 ? -1.598 5.605 9.426 1.00 94.19 107 LEU A C 1
ATOM 868 O O . LEU A 1 107 ? -0.378 5.700 9.284 1.00 94.19 107 LEU A O 1
ATOM 872 N N . CYS A 1 108 ? -2.401 6.669 9.499 1.00 95.00 108 CYS A N 1
ATOM 873 C CA . CYS A 1 108 ? -1.899 8.032 9.677 1.00 95.00 108 CYS A CA 1
ATOM 874 C C . CYS A 1 108 ? -1.391 8.241 11.118 1.00 95.00 108 CYS A C 1
ATOM 876 O O . CYS A 1 108 ? -1.753 7.484 12.022 1.00 95.00 108 CYS A O 1
ATOM 878 N N . SER A 1 109 ? -0.598 9.292 11.346 1.00 94.31 109 SER A N 1
ATOM 879 C CA . SER A 1 109 ? -0.037 9.683 12.643 1.00 94.31 109 SER A CA 1
ATOM 880 C C . SER A 1 109 ? -1.097 9.741 13.747 1.00 94.31 109 SER A C 1
ATOM 882 O O . SER A 1 109 ? -0.863 9.229 14.836 1.00 94.31 109 SER A O 1
ATOM 884 N N . SER A 1 110 ? -2.280 10.312 13.484 1.00 92.75 110 SER A N 1
ATOM 885 C CA . SER A 1 110 ? -3.334 10.444 14.502 1.00 92.75 110 SER A CA 1
ATOM 886 C C . SER A 1 110 ? -3.975 9.106 14.876 1.00 92.75 110 SER A C 1
ATOM 888 O O . SER A 1 110 ? -4.121 8.806 16.056 1.00 92.75 110 SER A O 1
ATOM 890 N N . CYS A 1 111 ? -4.315 8.264 13.896 1.00 93.56 111 CYS A N 1
ATOM 891 C CA . CYS A 1 111 ? -4.851 6.933 14.183 1.00 93.56 111 CYS A CA 1
ATOM 892 C C . CYS A 1 111 ? -3.792 6.009 14.796 1.00 93.56 111 CYS A C 1
ATOM 894 O O . CYS A 1 111 ? -4.137 5.131 15.577 1.00 93.56 111 CYS A O 1
ATOM 896 N N . TRP A 1 112 ? -2.509 6.200 14.487 1.00 94.56 112 TRP A N 1
ATOM 897 C CA . TRP A 1 112 ? -1.437 5.448 15.132 1.00 94.56 112 TRP A CA 1
ATOM 898 C C . TRP A 1 112 ? -1.386 5.682 16.648 1.00 94.56 112 TRP A C 1
ATOM 900 O O . TRP A 1 112 ? -1.290 4.715 17.394 1.00 94.56 112 TRP A O 1
ATOM 910 N N . VAL A 1 113 ? -1.542 6.929 17.107 1.00 92.75 113 VAL A N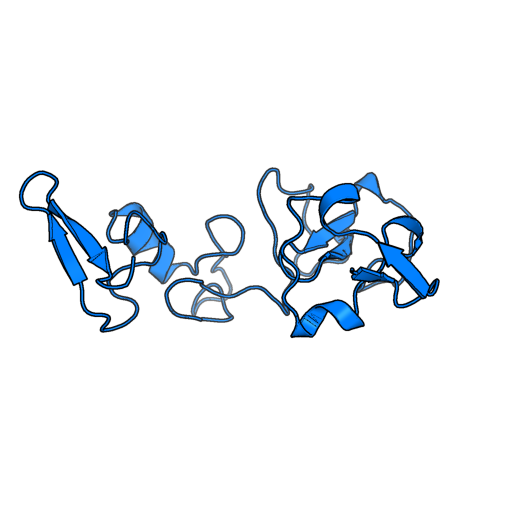 1
ATOM 911 C CA . VAL A 1 113 ? -1.569 7.255 18.548 1.00 92.75 113 VAL A CA 1
ATOM 912 C C . VAL A 1 113 ? -2.667 6.478 19.279 1.00 92.75 113 VAL A C 1
ATOM 914 O O . VAL A 1 113 ? -2.440 5.933 20.356 1.00 92.75 113 VAL A O 1
ATOM 917 N N . GLU A 1 114 ? -3.858 6.386 18.692 1.00 91.81 114 GLU A N 1
ATOM 918 C CA . GLU A 1 114 ? -4.957 5.605 19.273 1.00 91.81 114 GLU A CA 1
ATOM 919 C C . GLU A 1 114 ? -4.716 4.096 19.166 1.00 91.81 114 GLU A C 1
ATOM 921 O O . GLU A 1 114 ? -5.049 3.335 20.077 1.00 91.81 114 GLU A O 1
ATOM 926 N N . TYR A 1 115 ? -4.070 3.658 18.085 1.00 91.50 115 TYR A N 1
ATOM 927 C CA . TYR A 1 115 ? -3.664 2.271 17.924 1.00 91.50 115 TYR A CA 1
ATOM 928 C C . TYR A 1 115 ? -2.685 1.828 19.029 1.00 91.50 115 TYR A C 1
ATOM 930 O O . TYR A 1 115 ? -2.866 0.761 19.614 1.00 91.50 115 TYR A O 1
ATOM 938 N N . GLU A 1 116 ? -1.694 2.655 19.380 1.00 92.69 116 GLU A N 1
ATOM 939 C CA . GLU A 1 116 ? -0.733 2.378 20.463 1.00 92.69 116 GLU A CA 1
ATOM 940 C C . GLU A 1 116 ? -1.399 2.296 21.840 1.00 92.69 116 GLU A C 1
ATOM 942 O O . GLU A 1 116 ? -1.041 1.445 22.654 1.00 92.69 116 GLU A O 1
ATOM 947 N N . LYS A 1 117 ? -2.435 3.109 22.075 1.00 90.88 117 LYS A N 1
ATOM 948 C CA . LYS A 1 117 ? -3.268 3.042 23.287 1.00 90.88 117 LYS A CA 1
ATOM 949 C C . LYS A 1 117 ? -4.179 1.813 23.342 1.00 90.88 117 LYS A C 1
ATOM 951 O O . LYS A 1 117 ? -4.910 1.652 24.312 1.00 90.88 117 LYS A O 1
ATOM 956 N N . LYS A 1 118 ? -4.151 0.948 22.321 1.00 88.75 118 LYS A N 1
ATOM 957 C CA . LYS A 1 118 ? -5.062 -0.195 22.146 1.00 88.75 118 LYS A CA 1
ATOM 958 C C . LYS A 1 118 ? -6.532 0.201 21.954 1.00 88.75 118 LYS A C 1
ATOM 960 O O . LYS A 1 118 ? -7.416 -0.636 22.108 1.00 88.75 118 LYS A O 1
ATOM 965 N N . ASN A 1 119 ? -6.794 1.431 21.508 1.00 88.62 119 ASN A N 1
ATOM 966 C CA . ASN A 1 119 ? -8.132 1.915 21.158 1.00 88.62 119 ASN A CA 1
ATOM 967 C C . ASN A 1 119 ? -8.503 1.498 19.727 1.00 88.62 119 ASN A C 1
ATOM 969 O O . ASN A 1 119 ? -8.741 2.323 18.844 1.00 88.62 119 ASN A O 1
ATOM 973 N N . TYR A 1 120 ? -8.513 0.193 19.466 1.00 89.56 120 TYR A N 1
ATOM 974 C CA . TYR A 1 120 ? -8.866 -0.368 18.166 1.00 89.56 120 TYR A CA 1
ATOM 975 C C . TYR A 1 120 ? -9.629 -1.683 18.317 1.00 89.56 120 TYR A C 1
ATOM 977 O O . TYR A 1 120 ? -9.453 -2.422 19.283 1.00 89.56 120 TYR A O 1
ATOM 985 N N . CYS A 1 121 ? -10.441 -2.015 17.315 1.00 89.00 121 CYS A N 1
ATOM 986 C CA . CYS A 1 121 ? -11.128 -3.297 17.263 1.00 89.00 121 CYS A CA 1
ATOM 987 C C . CYS A 1 121 ? -10.113 -4.442 17.083 1.00 89.00 121 CYS A C 1
ATOM 989 O O . CYS A 1 121 ? -9.388 -4.455 16.084 1.00 89.00 121 CYS A O 1
ATOM 991 N N . PRO A 1 122 ? -10.048 -5.444 17.980 1.00 89.69 122 PRO A N 1
ATOM 992 C CA . PRO A 1 122 ? -9.046 -6.505 17.905 1.00 89.69 122 PRO A CA 1
ATOM 993 C C . PRO A 1 122 ? -9.199 -7.418 16.683 1.00 89.69 122 PRO A C 1
ATOM 995 O O . PRO A 1 122 ? -8.228 -8.091 16.337 1.00 89.69 122 PRO A O 1
ATOM 998 N N . ILE A 1 123 ? -10.354 -7.411 16.015 1.00 88.56 123 ILE A N 1
ATOM 999 C CA . ILE A 1 123 ? -10.632 -8.230 14.830 1.00 88.56 123 ILE A CA 1
ATOM 1000 C C . ILE A 1 123 ? -10.151 -7.515 13.562 1.00 88.56 123 ILE A C 1
ATOM 1002 O O . ILE A 1 123 ? -9.219 -7.977 12.909 1.00 88.56 123 ILE A O 1
ATOM 1006 N N . CYS A 1 124 ? -10.705 -6.342 13.239 1.00 87.94 124 CYS A N 1
ATOM 1007 C CA . CYS A 1 124 ? -10.352 -5.623 12.006 1.00 87.94 124 CYS A CA 1
ATOM 1008 C C . CYS A 1 124 ? -9.193 -4.621 12.154 1.00 87.94 124 CYS A C 1
ATOM 1010 O O . CYS A 1 124 ? -8.749 -4.042 11.163 1.00 87.94 124 CYS A O 1
ATOM 1012 N N . LYS A 1 125 ? -8.694 -4.399 13.378 1.00 88.62 125 LYS A N 1
ATOM 1013 C CA . LYS A 1 125 ? -7.587 -3.484 13.724 1.00 88.62 125 LYS A CA 1
ATOM 1014 C C . LYS A 1 125 ? -7.833 -2.002 13.402 1.00 88.62 125 LYS A C 1
ATOM 1016 O O . LYS A 1 125 ? -6.884 -1.217 13.408 1.00 88.62 125 LYS A O 1
ATOM 1021 N N . VAL A 1 126 ? -9.085 -1.617 13.152 1.00 87.19 126 VAL A N 1
ATOM 1022 C CA . VAL A 1 126 ? -9.511 -0.225 12.943 1.00 87.19 126 VAL A CA 1
ATOM 1023 C C . VAL A 1 126 ? -9.702 0.478 14.285 1.00 87.19 126 VAL A C 1
ATOM 1025 O O . VAL A 1 126 ? -10.282 -0.092 15.209 1.00 87.19 126 VAL A O 1
ATOM 1028 N N . VAL A 1 127 ? -9.207 1.712 14.379 1.00 87.19 127 VAL A N 1
ATOM 1029 C CA . VAL A 1 127 ? -9.306 2.566 15.569 1.00 87.19 127 VAL A CA 1
ATOM 1030 C C . VAL A 1 127 ? -10.754 2.956 15.852 1.00 87.19 127 VAL A C 1
ATOM 1032 O O . VAL A 1 127 ? -11.470 3.398 14.950 1.00 87.19 127 VAL A O 1
ATOM 1035 N N . THR A 1 128 ? -11.157 2.844 17.115 1.00 76.88 128 THR A N 1
ATOM 1036 C CA . THR A 1 128 ? -12.552 2.995 17.559 1.00 76.88 128 THR A CA 1
ATOM 1037 C C . THR A 1 128 ? -13.087 4.422 17.437 1.00 76.88 128 THR A C 1
ATOM 1039 O O . THR A 1 128 ? -14.267 4.609 17.180 1.00 76.88 128 THR A O 1
ATOM 1042 N N . SER A 1 129 ? -12.225 5.437 17.528 1.00 68.56 129 SER A N 1
ATOM 1043 C CA . SER A 1 129 ? -12.615 6.851 17.400 1.00 68.56 129 SER A CA 1
ATOM 1044 C C . SER A 1 129 ? -12.866 7.312 15.961 1.00 68.56 129 SER A C 1
ATOM 1046 O O . SER A 1 129 ? -13.260 8.454 15.740 1.00 68.56 129 SER A O 1
ATOM 1048 N N . SER A 1 130 ? -12.585 6.469 14.961 1.00 60.12 130 SER A N 1
ATOM 1049 C CA . SER A 1 130 ? -12.497 6.925 13.569 1.00 60.12 130 SER A CA 1
ATOM 1050 C C . SER A 1 130 ? -13.830 6.970 12.818 1.00 60.12 130 SER A C 1
ATOM 1052 O O . SER A 1 130 ? -13.904 7.647 11.791 1.00 60.12 130 SER A O 1
ATOM 1054 N N . LYS A 1 131 ? -14.867 6.272 13.301 1.00 60.34 131 LYS A N 1
ATOM 1055 C CA . LYS A 1 131 ? -16.221 6.234 12.728 1.00 60.34 131 LYS A CA 1
ATOM 1056 C C . LYS A 1 131 ? -17.210 5.876 13.841 1.00 60.34 131 LYS A C 1
ATOM 1058 O O . LYS A 1 131 ? -16.921 4.944 14.584 1.00 60.34 131 LYS A O 1
ATOM 1063 N N . ASP A 1 132 ? -18.365 6.541 13.910 1.00 59.66 132 ASP A N 1
ATOM 1064 C CA . ASP A 1 132 ? -19.504 6.185 14.783 1.00 59.66 132 ASP A CA 1
ATOM 1065 C C . ASP A 1 132 ? -20.123 4.832 14.376 1.00 59.66 132 ASP A C 1
ATOM 1067 O O . ASP A 1 132 ? -21.265 4.723 13.928 1.00 59.66 132 ASP A O 1
ATOM 1071 N N . ILE A 1 133 ? -19.334 3.766 14.450 1.00 69.38 133 ILE A N 1
ATOM 1072 C CA . ILE A 1 133 ? -19.759 2.404 14.162 1.00 69.38 133 ILE A CA 1
ATOM 1073 C C . ILE A 1 133 ? -20.193 1.797 15.486 1.00 69.38 133 ILE A C 1
ATOM 1075 O O . ILE A 1 133 ? -19.476 1.877 16.477 1.00 69.38 133 ILE A O 1
ATOM 1079 N N . LYS A 1 134 ? -21.366 1.159 15.501 1.00 83.56 134 LYS A N 1
ATOM 1080 C CA . LYS A 1 134 ? -21.865 0.443 16.680 1.00 83.56 134 LYS A CA 1
ATOM 1081 C C . LYS A 1 134 ? -20.817 -0.565 17.157 1.00 83.56 134 LYS A C 1
ATOM 1083 O O . LYS A 1 134 ? -20.355 -1.399 16.372 1.00 83.56 134 LYS A O 1
ATOM 1088 N N . MET A 1 135 ? -20.476 -0.498 18.439 1.00 87.62 135 MET A N 1
ATOM 1089 C CA . MET A 1 135 ? -19.506 -1.385 19.076 1.00 87.62 135 MET A CA 1
ATOM 1090 C C . MET A 1 135 ? -20.118 -2.084 20.286 1.00 87.62 135 MET A C 1
ATOM 1092 O O . MET A 1 135 ? -21.018 -1.550 20.930 1.00 87.62 135 MET A O 1
ATOM 1096 N N . VAL A 1 136 ? -19.597 -3.266 20.597 1.00 89.94 136 VAL A N 1
ATOM 1097 C CA . VAL A 1 136 ? -19.887 -4.021 21.817 1.00 89.94 136 VAL A CA 1
ATOM 1098 C C . VAL A 1 136 ? -18.610 -4.132 22.649 1.00 89.94 136 VAL A C 1
ATOM 1100 O O . VAL A 1 136 ? -17.519 -4.310 22.099 1.00 89.94 136 VAL A O 1
ATOM 1103 N N . ASN A 1 137 ? -18.741 -3.990 23.966 1.00 90.69 137 ASN A N 1
ATOM 1104 C CA . ASN A 1 137 ? -17.653 -4.195 24.915 1.00 90.69 137 ASN A CA 1
ATOM 1105 C C . ASN A 1 137 ? -17.740 -5.612 25.497 1.00 90.69 137 ASN A C 1
ATOM 1107 O O . ASN A 1 137 ? -18.830 -6.089 25.803 1.00 90.69 137 ASN A O 1
ATOM 1111 N N . CYS A 1 138 ? -16.605 -6.293 25.622 1.00 88.19 138 CYS A N 1
ATOM 1112 C CA . CYS A 1 138 ? -16.541 -7.571 26.320 1.00 88.19 138 CYS A CA 1
ATOM 1113 C C . CYS A 1 138 ? -16.285 -7.344 27.813 1.00 88.19 138 CYS A C 1
ATOM 1115 O O . CYS A 1 138 ? -15.198 -6.901 28.171 1.00 88.19 138 CYS A O 1
ATOM 1117 N N . ASP A 1 139 ? -17.210 -7.751 28.682 1.00 92.19 139 ASP A N 1
ATOM 1118 C CA . ASP A 1 139 ? -17.070 -7.552 30.133 1.00 92.19 139 ASP A CA 1
ATOM 1119 C C . ASP A 1 139 ? -15.819 -8.222 30.730 1.00 92.19 139 ASP A C 1
ATOM 1121 O O . ASP A 1 139 ? -15.243 -7.727 31.698 1.00 92.19 139 ASP A O 1
ATOM 1125 N N . SER A 1 140 ? -15.343 -9.324 30.142 1.00 92.00 140 SER A N 1
ATOM 1126 C CA . SER A 1 140 ? -14.179 -10.056 30.656 1.00 92.00 140 SER A CA 1
ATOM 1127 C C . SER A 1 140 ? -12.841 -9.402 30.311 1.00 92.00 140 SER A C 1
ATOM 1129 O O . SER A 1 140 ? -11.942 -9.377 31.146 1.00 92.00 140 SER A O 1
ATOM 1131 N N . CYS A 1 141 ? -12.673 -8.905 29.080 1.00 88.69 141 CYS A N 1
ATOM 1132 C CA . CYS A 1 141 ? -11.393 -8.353 28.612 1.00 88.69 141 CYS A CA 1
ATOM 1133 C C . CYS A 1 141 ? -11.421 -6.841 28.363 1.00 88.69 141 CYS A C 1
ATOM 1135 O O . CYS A 1 141 ? -10.391 -6.268 28.016 1.00 88.69 141 CYS A O 1
ATOM 1137 N N . GLN A 1 142 ? -12.584 -6.206 28.529 1.00 88.12 142 GLN A N 1
ATOM 1138 C CA . GLN A 1 142 ? -12.843 -4.775 28.345 1.00 88.12 142 GLN A CA 1
ATOM 1139 C C . GLN A 1 142 ? -12.503 -4.245 26.939 1.00 88.12 142 GLN A C 1
ATOM 1141 O O . GLN A 1 142 ? -12.415 -3.036 26.721 1.00 88.12 142 GLN A O 1
ATOM 1146 N N . MET A 1 143 ? -12.346 -5.139 25.957 1.00 85.69 143 MET A N 1
ATOM 1147 C CA . MET A 1 143 ? -12.077 -4.782 24.565 1.00 85.69 143 MET A CA 1
ATOM 1148 C C . MET A 1 143 ? -13.362 -4.396 23.836 1.00 85.69 143 MET A C 1
ATOM 1150 O O . MET A 1 143 ? -14.411 -5.011 24.028 1.00 85.69 143 MET A O 1
ATOM 1154 N N . TRP A 1 144 ? -13.245 -3.426 22.932 1.00 88.75 144 TRP A N 1
ATOM 1155 C CA . TRP A 1 144 ? -14.337 -2.974 22.077 1.00 88.75 144 TRP A CA 1
ATOM 1156 C C . TRP A 1 144 ? -14.227 -3.587 20.681 1.00 88.75 144 TRP A C 1
ATOM 1158 O O . TRP A 1 144 ? -13.188 -3.491 20.026 1.00 88.75 144 TRP A O 1
ATOM 1168 N N . VAL A 1 145 ? -15.309 -4.197 20.201 1.00 89.75 145 VAL A N 1
ATOM 1169 C CA . VAL A 1 145 ? -15.400 -4.836 18.879 1.00 89.75 145 VAL A CA 1
ATOM 1170 C C . VAL A 1 145 ? -16.546 -4.202 18.093 1.00 89.75 145 VAL A C 1
ATOM 1172 O O . VAL A 1 145 ? -17.576 -3.869 18.673 1.00 89.75 145 VAL A O 1
ATOM 1175 N N . HIS A 1 146 ? -16.380 -3.977 16.786 1.00 88.00 146 HIS A N 1
ATOM 1176 C CA . HIS A 1 146 ? -17.496 -3.517 15.954 1.00 88.00 146 HIS A CA 1
ATOM 1177 C C . HIS A 1 146 ? -18.562 -4.609 15.879 1.00 88.00 146 HIS A C 1
ATOM 1179 O O . HIS A 1 146 ? -18.216 -5.769 15.731 1.00 88.00 146 HIS A O 1
ATOM 1185 N N . VAL A 1 147 ? -19.847 -4.255 15.878 1.00 87.12 147 VAL A N 1
ATOM 1186 C CA . VAL A 1 147 ? -20.941 -5.246 15.774 1.00 87.12 147 VAL A CA 1
ATOM 1187 C C . VAL A 1 147 ? -20.855 -6.095 14.492 1.00 87.12 147 VAL A C 1
ATOM 1189 O O . VAL A 1 147 ? -21.373 -7.204 14.442 1.00 87.12 147 VAL A O 1
ATOM 1192 N N . THR A 1 148 ? -20.207 -5.582 13.446 1.00 84.56 148 THR A N 1
ATOM 1193 C CA . THR A 1 148 ? -20.000 -6.280 12.167 1.00 84.56 148 THR A CA 1
ATOM 1194 C C . THR A 1 148 ? -18.727 -7.130 12.107 1.00 84.56 148 THR A C 1
ATOM 1196 O O . THR A 1 148 ? -18.461 -7.722 11.061 1.00 84.56 148 THR A O 1
ATOM 1199 N N . CYS A 1 149 ? -17.908 -7.133 13.159 1.00 86.19 149 CYS A N 1
ATOM 1200 C CA . CYS A 1 149 ? -16.656 -7.885 13.256 1.00 86.19 149 CYS A CA 1
ATOM 1201 C C . CYS A 1 149 ? -16.818 -9.060 14.215 1.00 86.19 149 CYS A C 1
ATOM 1203 O O . CYS A 1 149 ? -16.273 -10.130 13.876 1.00 86.19 149 CYS A O 1
#

Secondary structure (DSSP, 8-state):
-EE-TTT--EE-HHHH-TT----GGGGGG---GGG--BTTT-----GGGEEE-TTT--EEETTTSSSPPSS--SS----TTT---TTT--SSS-SSTT---BTTTTB-HHHHHHHHTT-B-TTT--BGGGS---EEE-TTT--EEETT-

Organism: Guillardia theta (strain CCMP2712) (NCBI:txid905079)

Foldseek 3Di:
DAAALPPRDDDDCVVQDVQQDEDPVLRNVDHDLVCAAAPQPRHPPPVQQWDAASHNRHIHGQVSDVVRHPGDDPAAEHDLVGQAAQAQGHSDLDPDPPWDADDRSHHRPVQVVQLVVVQAAPPPSHHVPRDPADWDADPVPRHIHGPVD

Sequence (149 aa):
FLFCRDCGDSFHKYCFDLTLKIPPEKRNMWRCPACRICEVCKGEENWDEMLCCDECDRGFHIYCLRPPLKQIPAEGWRCSECVRCLSCGSKTPGPKGSDRWRKDYTLCSSCWVEYEKKNYCPICKVVTSSKDIKMVNCDSCQMWVHVTC

pLDDT: mean 90.23, std 6.83, range [59.66, 98.0]

Radius of gyration: 18.12 Å; chains: 1; bounding box: 39×39×53 Å

InterPro domains:
  IPR001965 Zinc finger, PHD-type [SM00249] (1-36)
  IPR001965 Zinc finger, PHD-type [SM00249] (37-83)
  IPR011011 Zinc finger, FYVE/PHD-type [SSF57903] (2-36)
  IPR011011 Zinc finger, FYVE/PHD-type [SSF57903] (35-89)
  IPR011011 Zinc finger, FYVE/PHD-type [SSF57903] (113-149)
  IPR013083 Zinc finger, RING/FYVE/PHD-type [G3DSA:3.30.40.10] (1-36)
  IPR013083 Zinc finger, RING/FYVE/PHD-type [G3DSA:3.30.40.10] (119-149)
  IPR019786 Zinc finger, PHD-type, conserved site [PS01359] (4-82)
  IPR019787 Zinc finger, PHD-finger [PF00628] (1-35)
  IPR019787 Zinc finger, PHD-finger [PF00628] (38-82)
  IPR019787 Zinc finger, PHD-finger [PS50016] (35-85)